Protein AF-M4N836-F1 (afdb_monomer)

InterPro domains:
  IPR001285 Synaptophysin/synaptoporin [PR00220] (23-45)
  IPR001285 Synaptophysin/synaptoporin [PR00220] (47-72)
  IPR001285 Synaptophysin/synaptoporin [PR00220] (100-124)
  IPR001285 Synaptophysin/synaptoporin [PS00604] (47-55)
  IPR001285 Synaptophysin/synaptoporin [PTHR10306] (8-129)
  IPR008253 Marvel domain [PF01284] (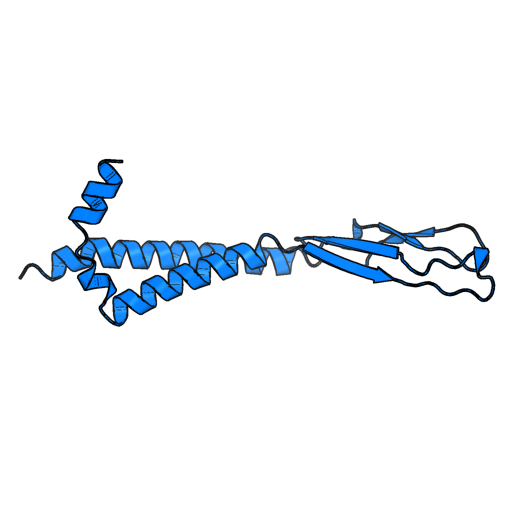17-127)
  IPR008253 Marvel domain [PS51225] (15-129)

Solvent-accessible surface area (backbone atoms only — not comparable to full-atom values): 7272 Å² total; per-residue (Å²): 112,65,69,60,50,51,51,57,70,69,44,64,67,68,56,49,73,35,75,69,38,40,52,36,52,51,48,31,52,52,20,50,52,47,31,52,56,56,66,67,43,70,49,71,50,78,45,63,46,87,35,100,52,66,93,48,35,46,72,78,45,77,46,74,52,44,70,55,41,54,31,57,79,41,68,48,78,43,66,33,80,87,60,72,66,42,80,45,59,40,85,54,73,50,32,70,65,47,50,50,53,32,52,53,22,50,52,47,29,55,49,27,48,49,54,39,50,49,51,64,64,49,46,61,64,70,66,70,117

Secondary structure (DSSP, 8-state):
-HHHHHHHHHS-TTTTTSHHHHHHHHHHHHHHHHHHHHHS-EEEEEEEE--SSGGG-EEEEEEEEETT--GGG-EEEE--SSSS-EEEEPP---HHHHHHHHHHHHHHHHHHHHHHHHHHHHHHHHH--

Mean predicted aligned error: 9.33 Å

Nearest PDB structures (foldseek):
  9brd-assembly1_U  TM=8.074E-01  e=6.500E-15  Rattus norvegicus
  7cg0-assembly1_p  TM=3.280E-01  e=8.599E-01  Salmonella enterica subsp. enterica serovar Typhimurium str. LT2
  7cg0-assembly1_i  TM=3.164E-01  e=1.491E+00  Salmonella enterica subsp. enterica serovar Typhimurium str. LT2
  6yra-assembly2_D  TM=3.336E-01  e=6.870E+00  Pseudomonas jessenii

pLDDT: mean 83.37, std 13.62, range [42.84, 96.06]

Structure (mmCIF, N/CA/C/O backbone):
data_AF-M4N836-F1
#
_entry.id   AF-M4N836-F1
#
loop_
_atom_site.group_PDB
_atom_site.id
_atom_site.type_symbol
_atom_site.label_atom_id
_atom_site.label_alt_id
_atom_site.label_comp_id
_atom_site.label_asym_id
_atom_site.label_entity_id
_atom_site.label_seq_id
_atom_site.pdbx_PDB_ins_code
_atom_site.Cartn_x
_atom_site.Cartn_y
_atom_site.Cartn_z
_atom_site.occupancy
_atom_site.B_iso_or_equiv
_atom_site.auth_seq_id
_atom_site.auth_comp_id
_atom_site.auth_asym_id
_atom_site.auth_atom_id
_atom_site.pdbx_PDB_model_num
ATOM 1 N N . MET A 1 1 ? 1.531 8.316 30.821 1.00 44.50 1 MET A N 1
ATOM 2 C CA . MET A 1 1 ? 1.419 6.845 30.961 1.00 44.50 1 MET A CA 1
ATOM 3 C C . MET A 1 1 ? 0.181 6.456 31.770 1.00 44.50 1 MET A C 1
ATOM 5 O O . MET A 1 1 ? -0.387 5.402 31.518 1.00 44.50 1 MET A O 1
ATOM 9 N N . ASP A 1 2 ? -0.314 7.338 32.641 1.00 50.56 2 ASP A N 1
ATOM 10 C CA . ASP A 1 2 ? -1.477 7.085 33.504 1.00 50.56 2 ASP A CA 1
ATOM 11 C C . ASP A 1 2 ? -2.801 6.921 32.757 1.00 50.56 2 ASP A C 1
ATOM 13 O O . ASP A 1 2 ? -3.564 6.030 33.089 1.00 50.56 2 ASP A O 1
ATOM 17 N N . VAL A 1 3 ? -3.042 7.680 31.682 1.00 54.88 3 VAL A N 1
ATOM 18 C CA . VAL A 1 3 ? -4.278 7.560 30.879 1.00 54.88 3 VAL A CA 1
ATOM 19 C C . VAL A 1 3 ? -4.381 6.195 30.188 1.00 54.88 3 VAL A C 1
ATOM 21 O O . VAL A 1 3 ? -5.447 5.587 30.165 1.00 54.88 3 VAL A O 1
ATOM 24 N N . VAL A 1 4 ? -3.258 5.676 29.675 1.00 52.09 4 VAL A N 1
ATOM 25 C CA . VAL A 1 4 ? -3.189 4.335 29.071 1.00 52.09 4 VAL A CA 1
ATOM 26 C C . VAL A 1 4 ? -3.400 3.272 30.144 1.00 52.09 4 VAL A C 1
ATOM 28 O O . VAL A 1 4 ? -4.196 2.364 29.945 1.00 52.09 4 VAL A O 1
ATOM 31 N N . ASN A 1 5 ? -2.773 3.424 31.312 1.00 52.97 5 ASN A N 1
ATOM 32 C CA . ASN A 1 5 ? -2.961 2.502 32.430 1.00 52.97 5 ASN A CA 1
ATOM 33 C C . ASN A 1 5 ? -4.397 2.526 32.979 1.00 52.97 5 ASN A C 1
ATOM 35 O O . ASN A 1 5 ? -4.912 1.480 33.350 1.00 52.97 5 ASN A O 1
ATOM 39 N N . GLN A 1 6 ? -5.076 3.675 32.978 1.00 52.06 6 GLN A N 1
ATOM 40 C CA . GLN A 1 6 ? -6.466 3.819 33.425 1.00 52.06 6 GLN A CA 1
ATOM 41 C C . GLN A 1 6 ? -7.461 3.222 32.413 1.00 52.06 6 GLN A C 1
ATOM 43 O O . GLN A 1 6 ? -8.441 2.589 32.806 1.00 52.06 6 GLN A O 1
ATOM 48 N N . LEU A 1 7 ? -7.173 3.344 31.111 1.00 52.88 7 LEU A N 1
ATOM 49 C CA . LEU A 1 7 ? -7.902 2.673 30.026 1.00 52.88 7 LEU A CA 1
ATOM 50 C C . LEU A 1 7 ? -7.707 1.148 30.052 1.00 52.88 7 LEU A C 1
ATOM 52 O O . LEU A 1 7 ? -8.667 0.394 29.894 1.00 52.88 7 LEU A O 1
ATOM 56 N N . VAL A 1 8 ? -6.480 0.695 30.311 1.00 55.34 8 VAL A N 1
ATOM 57 C CA . VAL A 1 8 ? -6.110 -0.721 30.471 1.00 55.34 8 VAL A CA 1
ATOM 58 C C . VAL A 1 8 ? -6.689 -1.312 31.765 1.00 55.34 8 VAL A C 1
ATOM 60 O O . VAL A 1 8 ? -7.082 -2.474 31.780 1.00 55.34 8 VAL A O 1
ATOM 63 N N . ALA A 1 9 ? -6.810 -0.517 32.832 1.00 51.72 9 ALA A N 1
ATOM 64 C CA . ALA A 1 9 ? -7.418 -0.930 34.098 1.00 51.72 9 ALA A CA 1
ATOM 65 C C . ALA A 1 9 ? -8.958 -0.971 34.048 1.00 51.72 9 ALA A C 1
ATOM 67 O O . ALA A 1 9 ? -9.565 -1.786 34.742 1.00 51.72 9 ALA A O 1
ATOM 68 N N . GLY A 1 10 ? -9.599 -0.133 33.221 1.00 54.50 10 GLY A N 1
ATOM 69 C CA . GLY A 1 10 ? -11.052 -0.152 32.995 1.00 54.50 10 GLY A CA 1
ATOM 70 C C . GLY A 1 10 ? -11.517 -1.188 31.961 1.00 54.50 10 GLY A C 1
ATOM 71 O O . GLY A 1 10 ? -12.652 -1.666 32.013 1.00 54.50 10 GLY A O 1
ATOM 72 N N . GLY A 1 11 ? -10.651 -1.573 31.022 1.00 56.41 11 GLY A N 1
ATOM 73 C CA . GLY A 1 11 ? -10.929 -2.609 30.034 1.00 56.41 11 GLY A CA 1
ATOM 74 C C . GLY A 1 11 ? -10.650 -4.000 30.592 1.00 56.41 11 GLY A C 1
ATOM 75 O O . GLY A 1 1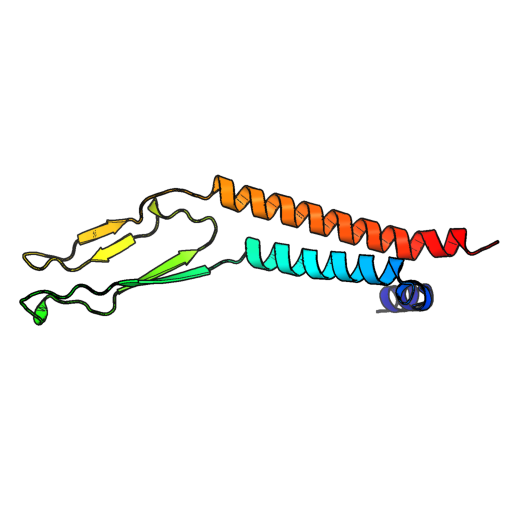1 ? -9.519 -4.475 30.545 1.00 56.41 11 GLY A O 1
ATOM 76 N N . GLN A 1 12 ? -11.671 -4.720 31.066 1.00 57.47 12 GLN A N 1
ATOM 77 C CA . GLN A 1 12 ? -11.508 -6.157 31.281 1.00 57.47 12 GLN A CA 1
ATOM 78 C C . GLN A 1 12 ? -11.161 -6.816 29.934 1.00 57.47 12 GLN A C 1
ATOM 80 O O . GLN A 1 12 ? -12.057 -7.089 29.137 1.00 57.47 12 GLN A O 1
ATOM 85 N N . PHE A 1 13 ? -9.890 -7.172 29.700 1.00 61.44 13 PHE A N 1
ATOM 86 C CA . PHE A 1 13 ? -9.433 -7.955 28.531 1.00 61.44 13 PHE A CA 1
ATOM 87 C C . PHE A 1 13 ? -10.192 -9.283 28.333 1.00 61.44 13 PHE A C 1
ATOM 89 O O . PHE A 1 13 ? -10.037 -9.957 27.318 1.00 61.44 13 PHE A O 1
ATOM 96 N N . ARG A 1 14 ? -11.052 -9.663 29.286 1.00 63.53 14 ARG A N 1
ATOM 97 C CA . ARG A 1 14 ? -12.051 -10.724 29.144 1.00 63.53 14 ARG A CA 1
ATOM 98 C C . ARG A 1 14 ? -13.007 -10.489 27.967 1.00 63.53 14 ARG A C 1
ATOM 100 O O . ARG A 1 14 ? -13.390 -11.458 27.332 1.00 63.53 14 ARG A O 1
ATOM 107 N N . VAL A 1 15 ? -13.325 -9.234 27.647 1.00 66.81 15 VAL A N 1
ATOM 108 C CA . VAL A 1 15 ? -14.178 -8.847 26.508 1.00 66.81 15 VAL A CA 1
ATOM 109 C C . VAL A 1 15 ? -13.512 -9.163 25.161 1.00 66.81 15 VAL A C 1
ATOM 111 O O . VAL A 1 15 ? -14.167 -9.593 24.218 1.00 66.81 15 VAL A O 1
ATOM 114 N N . VAL A 1 16 ? -12.185 -9.038 25.081 1.00 66.88 16 VAL A N 1
ATOM 115 C CA . VAL A 1 16 ? -11.414 -9.360 23.866 1.00 66.88 16 VAL A CA 1
ATOM 116 C C . VAL A 1 16 ? -11.325 -10.874 23.633 1.00 66.88 16 VAL A C 1
ATOM 118 O O . VAL A 1 16 ? -11.181 -11.313 22.496 1.00 66.88 16 VAL A O 1
ATOM 121 N N . LYS A 1 17 ? -11.451 -11.684 24.695 1.00 67.62 17 LYS A N 1
ATOM 122 C CA . LYS A 1 17 ? -11.483 -13.155 24.606 1.00 67.62 17 LYS A CA 1
ATOM 123 C C . LYS A 1 17 ? -12.819 -13.704 24.097 1.00 67.62 17 LYS A C 1
ATOM 125 O O . LYS A 1 17 ? -12.906 -14.896 23.816 1.00 67.62 17 LYS A O 1
ATOM 130 N N . GLU A 1 18 ? -13.854 -12.875 23.993 1.00 80.31 18 GLU A N 1
ATOM 131 C CA . GLU A 1 18 ? -15.110 -13.280 23.366 1.00 80.31 18 GLU A CA 1
ATOM 132 C C . GLU A 1 18 ? -14.909 -13.428 21.849 1.00 80.31 18 GLU A C 1
ATOM 134 O O . GLU A 1 18 ? -14.185 -12.630 21.247 1.00 80.31 18 GLU A O 1
ATOM 139 N N . PRO A 1 19 ? -15.566 -14.407 21.199 1.00 81.56 19 PRO A N 1
ATOM 140 C CA . PRO A 1 19 ? -15.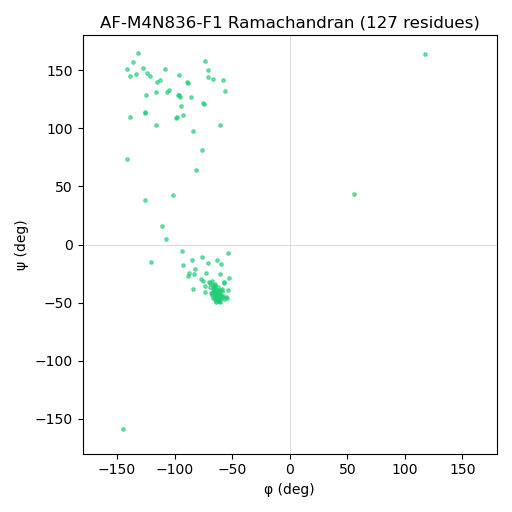377 -14.661 19.769 1.00 81.56 19 PRO A CA 1
ATOM 141 C C . PRO A 1 19 ? -15.678 -13.420 18.915 1.00 81.56 19 PRO A C 1
ATOM 143 O O . PRO A 1 19 ? -15.017 -13.185 17.907 1.00 81.56 19 PRO A O 1
ATOM 146 N N . LEU A 1 20 ? -16.627 -12.584 19.347 1.00 81.06 20 LEU A N 1
ATOM 147 C CA . LEU A 1 20 ? -16.997 -11.355 18.650 1.00 81.06 20 LEU A CA 1
ATOM 148 C C . LEU A 1 20 ? -15.930 -10.254 18.803 1.00 81.06 20 LEU A C 1
ATOM 150 O O . LEU A 1 20 ? -15.590 -9.596 17.821 1.00 81.06 20 LEU A O 1
ATOM 154 N N . GLY A 1 21 ? -15.349 -10.100 19.998 1.00 83.56 21 GLY A N 1
ATOM 155 C CA . GLY A 1 21 ? -14.241 -9.175 20.255 1.00 83.56 21 GLY A CA 1
ATOM 156 C C . GLY A 1 21 ? -12.965 -9.564 19.514 1.00 83.56 21 GLY A C 1
ATOM 157 O O . GLY A 1 21 ? -12.313 -8.709 18.914 1.00 83.56 21 GLY A O 1
ATOM 158 N N . PHE A 1 22 ? -12.657 -10.862 19.468 1.00 85.81 22 PHE A N 1
ATOM 159 C CA . PHE A 1 22 ? -11.517 -11.391 18.722 1.00 85.81 22 PHE A CA 1
ATOM 160 C C . PHE A 1 22 ? -11.599 -11.050 17.226 1.00 85.81 22 PHE A C 1
ATOM 162 O O . PHE A 1 22 ? -10.632 -10.550 16.650 1.00 85.81 22 PHE A O 1
ATOM 169 N N . VAL A 1 23 ? -12.771 -11.225 16.605 1.00 89.62 23 VAL A N 1
ATOM 170 C CA . VAL A 1 23 ? -12.981 -10.863 15.192 1.00 89.62 23 VAL A CA 1
ATOM 171 C C . VAL A 1 23 ? -12.800 -9.358 14.959 1.00 89.62 23 VAL A C 1
ATOM 173 O O . VAL A 1 23 ? -12.236 -8.976 13.937 1.00 89.62 23 VAL A O 1
ATOM 176 N N . LYS A 1 24 ? -13.214 -8.489 15.892 1.00 89.44 24 LYS A N 1
ATOM 177 C CA . LYS A 1 24 ? -13.002 -7.032 15.771 1.00 89.44 24 LYS A CA 1
ATOM 178 C C . LYS A 1 24 ? -11.529 -6.641 15.831 1.00 89.44 24 LYS A C 1
ATOM 180 O O . LYS A 1 24 ? -11.098 -5.791 15.053 1.00 89.44 24 LYS A O 1
ATOM 185 N N . VAL A 1 25 ? -10.752 -7.290 16.694 1.00 89.69 25 VAL A N 1
ATOM 186 C CA . VAL A 1 25 ? -9.298 -7.089 16.746 1.00 89.69 25 VAL A CA 1
ATOM 187 C C . VAL A 1 25 ? -8.639 -7.564 15.453 1.00 89.69 25 VAL A C 1
ATOM 189 O O . VAL A 1 25 ? -7.847 -6.823 14.877 1.00 89.69 25 VAL A O 1
ATOM 192 N N . LEU A 1 26 ? -9.008 -8.745 14.946 1.00 92.19 26 LEU A N 1
ATOM 193 C CA . LEU A 1 26 ? -8.500 -9.230 13.660 1.00 92.19 26 LEU A CA 1
ATOM 194 C C . LEU A 1 26 ? -8.851 -8.285 12.504 1.00 92.19 26 LEU A C 1
ATOM 196 O O . LEU A 1 26 ? -7.988 -7.989 11.684 1.00 92.19 26 LEU A O 1
ATOM 200 N N . GLN A 1 27 ? -10.084 -7.769 12.455 1.00 93.12 27 GLN A N 1
ATOM 201 C CA . GLN A 1 27 ? -10.504 -6.786 11.448 1.00 93.12 27 GLN A CA 1
ATOM 202 C C . GLN A 1 27 ? -9.626 -5.531 11.478 1.00 93.12 27 GLN A C 1
ATOM 204 O O . GLN A 1 27 ? -9.202 -5.063 10.425 1.00 93.12 27 GLN A O 1
ATOM 209 N N . TRP A 1 28 ? -9.327 -5.013 12.670 1.00 93.88 28 TRP A N 1
ATOM 210 C CA . TRP A 1 28 ? -8.463 -3.844 12.822 1.00 93.88 28 TRP A CA 1
ATOM 211 C C . TRP A 1 28 ? -7.020 -4.127 12.382 1.00 93.88 28 TRP A C 1
ATOM 213 O O . TRP A 1 28 ? -6.436 -3.336 11.644 1.00 93.88 28 TRP A O 1
ATOM 223 N N . VAL A 1 29 ? -6.473 -5.293 12.741 1.00 94.44 29 VAL A N 1
ATOM 224 C CA . VAL A 1 29 ? -5.132 -5.727 12.313 1.00 94.44 29 VAL A CA 1
ATOM 225 C C . VAL A 1 29 ? -5.050 -5.883 10.791 1.00 94.44 29 VAL A C 1
ATOM 227 O O . VAL A 1 29 ? -4.123 -5.364 10.171 1.00 94.44 29 VAL A O 1
ATOM 230 N N . PHE A 1 30 ? -6.028 -6.534 10.157 1.00 94.50 30 PHE A N 1
ATOM 231 C CA . PHE A 1 30 ? -6.053 -6.667 8.697 1.00 94.50 30 PHE A CA 1
ATOM 232 C C . PHE A 1 30 ? -6.220 -5.323 7.987 1.00 94.50 30 PHE A C 1
ATOM 234 O O . PHE A 1 30 ? -5.602 -5.113 6.945 1.00 94.50 30 PHE A O 1
ATOM 241 N N . ALA A 1 31 ? -6.993 -4.394 8.555 1.00 95.00 31 ALA A N 1
ATOM 242 C CA . ALA A 1 31 ? -7.127 -3.054 7.996 1.00 95.00 31 ALA A CA 1
ATOM 243 C C . ALA A 1 31 ? -5.808 -2.261 8.045 1.00 95.00 31 ALA A C 1
ATOM 245 O O . ALA A 1 31 ? -5.509 -1.537 7.098 1.00 95.00 31 ALA A O 1
ATOM 246 N N . ILE A 1 32 ? -4.987 -2.438 9.091 1.00 94.06 32 ILE A N 1
ATOM 247 C CA . ILE A 1 32 ? -3.634 -1.856 9.162 1.00 94.06 32 ILE A CA 1
ATOM 248 C C . ILE A 1 32 ? -2.759 -2.394 8.029 1.00 94.06 32 ILE A C 1
ATOM 250 O O . ILE A 1 32 ? -2.128 -1.611 7.321 1.00 94.06 32 ILE A O 1
ATOM 254 N N . PHE A 1 33 ? -2.740 -3.715 7.829 1.00 93.75 33 PHE A N 1
ATOM 255 C CA . PHE A 1 33 ? -1.952 -4.319 6.755 1.00 93.75 33 PHE A CA 1
ATOM 256 C C . PHE A 1 33 ? -2.425 -3.871 5.370 1.00 93.75 33 PHE A C 1
ATOM 258 O O . PHE A 1 33 ? -1.596 -3.534 4.527 1.00 93.75 33 PHE A O 1
ATOM 265 N N . ALA A 1 34 ? -3.738 -3.809 5.140 1.00 91.62 34 ALA A N 1
ATOM 266 C CA . ALA A 1 34 ? -4.296 -3.317 3.884 1.00 91.62 34 ALA A CA 1
ATOM 267 C C . ALA A 1 34 ? -3.906 -1.852 3.623 1.00 91.62 34 ALA A C 1
ATOM 269 O O . ALA A 1 34 ? -3.460 -1.517 2.531 1.00 91.62 34 ALA A O 1
ATOM 270 N N . PHE A 1 35 ? -4.000 -0.984 4.633 1.00 91.88 35 PHE A N 1
ATOM 271 C CA . PHE A 1 35 ? -3.604 0.418 4.499 1.00 91.88 35 PHE A CA 1
ATOM 272 C C . PHE A 1 35 ? -2.103 0.580 4.225 1.00 91.88 35 PHE A C 1
ATOM 274 O O . PHE A 1 35 ? -1.728 1.300 3.301 1.00 91.88 35 PHE A O 1
ATOM 281 N N . ALA A 1 36 ? -1.250 -0.119 4.980 1.00 92.12 36 ALA A N 1
ATOM 282 C CA . ALA A 1 36 ? 0.199 -0.050 4.805 1.00 92.12 36 ALA A CA 1
ATOM 283 C C . ALA A 1 36 ? 0.632 -0.545 3.415 1.00 92.12 36 ALA A C 1
ATOM 285 O O . ALA A 1 36 ? 1.396 0.127 2.728 1.00 92.12 36 ALA A O 1
ATOM 286 N N . THR A 1 37 ? 0.098 -1.687 2.973 1.00 90.25 37 THR A N 1
ATOM 287 C CA . THR A 1 37 ? 0.456 -2.283 1.673 1.00 90.25 37 THR A CA 1
ATOM 288 C C . THR A 1 37 ? -0.052 -1.474 0.482 1.00 90.25 37 THR A C 1
ATOM 290 O O . THR A 1 37 ? 0.665 -1.359 -0.508 1.00 90.25 37 THR A O 1
ATOM 293 N N . CYS A 1 38 ? -1.245 -0.875 0.560 1.00 88.38 38 CYS A N 1
ATOM 294 C CA . CYS A 1 38 ? -1.755 -0.023 -0.517 1.00 88.38 38 CYS A CA 1
ATOM 295 C C . CYS A 1 38 ? -1.080 1.357 -0.556 1.00 88.38 38 CYS A C 1
ATOM 297 O O . CYS A 1 38 ? -0.969 1.937 -1.632 1.00 88.38 38 CYS A O 1
ATOM 299 N N . GLY A 1 39 ? -0.665 1.895 0.597 1.00 86.75 39 GLY A N 1
ATOM 300 C CA . GLY A 1 39 ? -0.124 3.251 0.708 1.00 86.75 39 GLY A CA 1
ATOM 301 C C . GLY A 1 39 ? 1.382 3.383 0.470 1.00 86.75 39 GLY A C 1
ATOM 302 O O . GLY A 1 39 ? 1.821 4.469 0.104 1.00 86.75 39 GLY A O 1
ATOM 303 N N . SER A 1 40 ? 2.177 2.324 0.672 1.00 88.19 40 SER A N 1
ATOM 304 C CA . SER A 1 40 ? 3.645 2.382 0.539 1.00 88.19 40 SER A CA 1
ATOM 305 C C . SER A 1 40 ? 4.218 1.332 -0.419 1.00 88.19 40 SER A C 1
ATOM 307 O O . SER A 1 40 ? 5.258 0.732 -0.146 1.00 88.19 40 SER A O 1
ATOM 309 N N . TYR A 1 41 ? 3.527 1.059 -1.524 1.00 90.50 41 TYR A N 1
ATOM 310 C CA . TYR A 1 41 ? 4.048 0.131 -2.523 1.00 90.50 41 TYR A CA 1
ATOM 311 C C . TYR A 1 41 ? 5.173 0.779 -3.345 1.00 90.50 41 TYR A C 1
ATOM 313 O O . TYR A 1 41 ? 4.941 1.782 -4.023 1.00 90.50 41 TYR A O 1
ATOM 321 N N . SER A 1 42 ? 6.353 0.160 -3.326 1.00 92.19 42 SER A N 1
ATOM 322 C CA . SER A 1 42 ? 7.440 0.384 -4.280 1.00 92.19 42 SER A CA 1
ATOM 323 C C . SER A 1 42 ? 7.780 -0.931 -4.978 1.00 92.19 42 SER A C 1
ATOM 325 O O . SER A 1 42 ? 7.668 -2.015 -4.396 1.00 92.19 42 SER A O 1
ATOM 327 N N . GLY A 1 43 ? 8.138 -0.841 -6.251 1.00 90.88 43 GLY A N 1
ATOM 328 C CA . GLY A 1 43 ? 8.538 -1.975 -7.063 1.00 90.88 43 GLY A CA 1
ATOM 329 C C . GLY A 1 43 ? 9.679 -1.588 -7.986 1.00 90.88 43 GLY A C 1
ATOM 330 O O . GLY A 1 43 ? 9.794 -0.448 -8.423 1.00 90.88 43 GLY A O 1
ATOM 331 N N . GLU A 1 44 ? 10.506 -2.565 -8.309 1.00 92.44 44 GLU A N 1
ATOM 332 C CA . GLU A 1 44 ? 11.590 -2.433 -9.270 1.00 92.44 44 GLU A CA 1
ATOM 333 C C . GLU A 1 44 ? 11.413 -3.496 -10.350 1.00 92.44 44 GLU A C 1
ATOM 335 O O . GLU A 1 44 ? 10.893 -4.591 -10.103 1.00 92.44 44 GLU A O 1
ATOM 340 N N . PHE A 1 45 ? 11.822 -3.179 -11.570 1.00 89.50 45 PHE A N 1
ATOM 341 C CA . PHE A 1 45 ? 11.974 -4.188 -12.605 1.00 89.50 45 PHE A CA 1
ATOM 342 C C . PHE A 1 45 ? 13.305 -3.996 -13.320 1.00 89.50 45 PHE A C 1
ATOM 344 O O . PHE A 1 45 ? 13.792 -2.879 -13.492 1.00 89.50 45 PHE A O 1
ATOM 351 N N . GLN A 1 46 ? 13.888 -5.117 -13.734 1.00 90.88 46 GLN A N 1
ATOM 352 C CA . GLN A 1 46 ? 15.167 -5.149 -14.426 1.00 90.88 46 GLN A CA 1
ATOM 353 C C . GLN A 1 46 ? 14.947 -5.422 -15.909 1.00 90.88 46 GLN A C 1
ATOM 355 O O . GLN A 1 46 ? 14.208 -6.335 -16.293 1.00 90.88 46 GLN A O 1
ATOM 360 N N . LEU A 1 47 ? 15.602 -4.627 -16.745 1.00 88.94 47 LEU A N 1
ATOM 361 C CA . LEU A 1 47 ? 15.645 -4.796 -18.188 1.00 88.94 47 LEU A CA 1
ATOM 362 C C . LEU A 1 47 ? 17.062 -5.159 -18.618 1.00 88.94 47 LEU A C 1
ATOM 364 O O . LEU A 1 47 ? 18.044 -4.607 -18.124 1.00 88.94 47 LEU A O 1
ATOM 368 N N . SER A 1 48 ? 17.152 -6.050 -19.598 1.00 88.06 48 SER A N 1
ATOM 369 C CA . SER A 1 48 ? 18.400 -6.390 -20.266 1.00 88.06 48 SER A CA 1
ATOM 370 C C . SER A 1 48 ? 18.254 -6.189 -21.771 1.00 88.06 48 SER A C 1
ATOM 372 O O . SER A 1 48 ? 17.307 -6.658 -22.406 1.00 88.06 48 SER A O 1
ATOM 374 N N . VAL A 1 49 ? 19.195 -5.448 -22.344 1.00 88.44 49 VAL A N 1
ATOM 375 C CA . VAL A 1 49 ? 19.307 -5.182 -23.775 1.00 88.44 49 VAL A CA 1
ATOM 376 C C . VAL A 1 49 ? 20.607 -5.806 -24.261 1.00 88.44 49 VAL A C 1
ATOM 378 O O . VAL A 1 49 ? 21.695 -5.267 -24.057 1.00 88.44 49 VAL A O 1
ATOM 381 N N . ASP A 1 50 ? 20.478 -6.956 -24.918 1.00 89.19 50 ASP A N 1
ATOM 382 C CA . ASP A 1 50 ? 21.597 -7.645 -25.555 1.00 89.19 50 ASP A CA 1
ATOM 383 C C . ASP A 1 50 ? 21.682 -7.258 -27.037 1.00 89.19 50 ASP A C 1
ATOM 385 O O . ASP A 1 50 ? 20.750 -7.467 -27.820 1.00 89.19 50 ASP A O 1
ATOM 389 N N . CYS A 1 51 ? 22.806 -6.663 -27.427 1.00 86.94 51 CYS A N 1
ATOM 390 C CA . CYS A 1 51 ? 23.100 -6.267 -28.795 1.00 86.94 51 CYS A CA 1
ATOM 391 C C . CYS A 1 51 ? 24.172 -7.188 -29.381 1.00 86.94 51 CYS A C 1
ATOM 393 O O . CYS A 1 51 ? 25.104 -7.606 -28.701 1.00 86.94 51 CYS A O 1
ATOM 395 N N . ALA A 1 52 ? 24.148 -7.386 -30.705 1.00 85.50 52 ALA A N 1
ATOM 396 C CA . ALA A 1 52 ? 25.210 -8.123 -31.403 1.00 85.50 52 ALA A CA 1
ATOM 397 C C . ALA A 1 52 ? 26.623 -7.572 -31.101 1.00 85.50 52 ALA A C 1
ATOM 399 O O . ALA A 1 52 ? 27.602 -8.317 -31.114 1.00 85.50 52 ALA A O 1
ATOM 400 N N . ASN A 1 53 ? 26.724 -6.270 -30.801 1.00 83.31 53 ASN A N 1
ATOM 401 C CA . ASN A 1 53 ? 27.930 -5.657 -30.263 1.00 83.31 53 ASN A CA 1
ATOM 402 C C . ASN A 1 53 ? 27.832 -5.490 -28.736 1.00 83.31 53 ASN A C 1
ATOM 404 O O . ASN A 1 53 ? 27.118 -4.614 -28.238 1.00 83.31 53 ASN A O 1
ATOM 408 N N . LYS A 1 54 ? 28.609 -6.295 -28.005 1.00 79.94 54 LYS A N 1
ATOM 409 C CA . LYS A 1 54 ? 28.605 -6.337 -26.534 1.00 79.94 54 LYS A CA 1
ATOM 410 C C . LYS A 1 54 ? 28.992 -5.015 -25.872 1.00 79.94 54 LYS A C 1
ATOM 412 O O . LYS A 1 54 ? 28.558 -4.759 -24.760 1.00 79.94 54 LYS A O 1
ATOM 417 N N . THR A 1 55 ? 29.759 -4.151 -26.542 1.00 79.31 55 THR A N 1
ATOM 418 C CA . THR A 1 55 ? 30.141 -2.839 -25.983 1.00 79.31 55 THR A CA 1
ATOM 419 C C . THR A 1 55 ? 28.984 -1.844 -25.914 1.00 79.31 55 THR A C 1
ATOM 421 O O . THR A 1 55 ? 29.093 -0.845 -25.213 1.00 79.31 55 THR A O 1
ATOM 424 N N . LYS A 1 56 ? 27.887 -2.107 -26.635 1.00 76.94 56 LYS A N 1
ATOM 425 C CA . LYS A 1 56 ? 26.651 -1.310 -26.607 1.00 76.94 56 LYS A CA 1
ATOM 426 C C . LYS A 1 56 ? 25.505 -2.012 -25.876 1.00 76.94 56 LYS A C 1
ATOM 428 O O . LYS A 1 56 ? 24.382 -1.527 -25.919 1.00 76.94 56 LYS A O 1
ATOM 433 N N . SER A 1 57 ? 25.769 -3.177 -25.291 1.00 80.88 57 SER A N 1
ATOM 434 C CA . SER A 1 57 ? 24.763 -3.937 -24.552 1.00 80.88 57 SER A CA 1
ATOM 435 C C . SER A 1 57 ? 24.753 -3.471 -23.106 1.00 80.88 57 SER A C 1
ATOM 437 O O . SER A 1 57 ? 25.820 -3.271 -22.526 1.00 80.88 57 SER A O 1
ATOM 439 N N . ASP A 1 58 ? 23.565 -3.339 -22.530 1.00 82.44 58 ASP A N 1
ATOM 440 C CA . ASP A 1 58 ? 23.399 -3.132 -21.095 1.00 82.44 58 ASP A CA 1
ATOM 441 C C . ASP A 1 58 ? 22.451 -4.204 -20.576 1.00 82.44 58 ASP A C 1
ATOM 443 O O . ASP A 1 58 ? 21.289 -4.277 -20.973 1.00 82.44 58 ASP A O 1
ATOM 447 N N . LEU A 1 59 ? 22.984 -5.094 -19.748 1.00 82.75 59 LEU A N 1
ATOM 448 C CA . LEU A 1 59 ? 22.264 -6.260 -19.252 1.00 82.75 59 LEU A CA 1
ATOM 449 C C . LEU A 1 59 ? 21.593 -5.998 -17.901 1.00 82.75 59 LEU A C 1
ATOM 451 O O . LEU A 1 59 ? 20.902 -6.893 -17.419 1.00 82.75 59 LEU A O 1
ATOM 455 N N . ASN A 1 60 ? 21.809 -4.830 -17.287 1.00 84.44 60 ASN A N 1
ATOM 456 C CA . ASN A 1 60 ? 21.298 -4.542 -15.953 1.00 84.44 60 ASN A CA 1
ATOM 457 C C . ASN A 1 60 ? 20.810 -3.096 -15.825 1.00 84.44 60 ASN A C 1
ATOM 459 O O . ASN A 1 60 ? 21.446 -2.261 -15.181 1.00 84.44 60 ASN A O 1
ATOM 463 N N . ILE A 1 61 ? 19.658 -2.822 -16.434 1.00 86.69 61 ILE A N 1
ATOM 464 C CA . ILE A 1 61 ? 18.954 -1.550 -16.292 1.00 86.69 61 ILE A CA 1
ATOM 465 C C . ILE A 1 61 ? 17.864 -1.739 -15.243 1.00 86.69 61 ILE A C 1
ATOM 467 O O . ILE A 1 61 ? 16.876 -2.434 -15.481 1.00 86.69 61 ILE A O 1
ATOM 471 N N . GLU A 1 62 ? 18.046 -1.116 -14.090 1.00 89.06 62 GLU A N 1
ATOM 472 C CA . GLU A 1 62 ? 17.094 -1.145 -12.986 1.00 89.06 62 GLU A CA 1
ATOM 473 C C . GLU A 1 62 ? 16.184 0.083 -13.046 1.00 89.06 62 GLU A C 1
ATOM 475 O O . GLU A 1 62 ? 16.654 1.218 -13.151 1.00 89.06 62 GLU A O 1
ATOM 480 N N . VAL A 1 63 ? 14.872 -0.149 -13.025 1.00 90.44 63 VAL A N 1
ATOM 481 C CA . VAL A 1 63 ? 13.868 0.914 -13.073 1.00 90.44 63 VAL A CA 1
ATOM 482 C C . VAL A 1 63 ? 12.923 0.750 -11.894 1.00 90.44 63 VAL A C 1
ATOM 484 O O . VAL A 1 63 ? 12.165 -0.219 -11.813 1.00 90.44 63 VAL A O 1
ATOM 487 N N . GLU A 1 64 ? 12.964 1.722 -10.993 1.00 91.56 64 GLU A N 1
ATOM 488 C CA . GLU A 1 64 ? 12.083 1.795 -9.834 1.00 91.56 64 GLU A CA 1
ATOM 489 C C . GLU A 1 64 ? 10.799 2.555 -10.187 1.00 91.56 64 GLU A C 1
ATOM 491 O O . GLU A 1 64 ? 10.810 3.558 -10.907 1.00 91.56 64 GLU A O 1
ATOM 496 N N . PHE A 1 65 ? 9.670 2.069 -9.684 1.00 92.31 65 PHE A N 1
ATOM 497 C CA . PHE A 1 65 ? 8.388 2.748 -9.747 1.00 92.31 65 PHE A CA 1
ATOM 498 C C . PHE A 1 65 ? 7.659 2.597 -8.415 1.00 92.31 65 PHE A C 1
ATOM 500 O O . PHE A 1 65 ? 7.702 1.566 -7.746 1.00 92.31 65 PHE A O 1
ATOM 507 N N . GLU A 1 66 ? 6.925 3.633 -8.046 1.00 92.88 66 GLU A N 1
ATOM 508 C CA . GLU A 1 66 ? 6.254 3.711 -6.755 1.00 92.88 66 GLU A CA 1
ATOM 509 C C . GLU A 1 66 ? 4.793 4.124 -6.910 1.00 92.88 66 GLU A C 1
ATOM 511 O O . GLU A 1 66 ? 4.355 4.608 -7.962 1.00 92.88 66 GLU A O 1
ATOM 516 N N . TYR 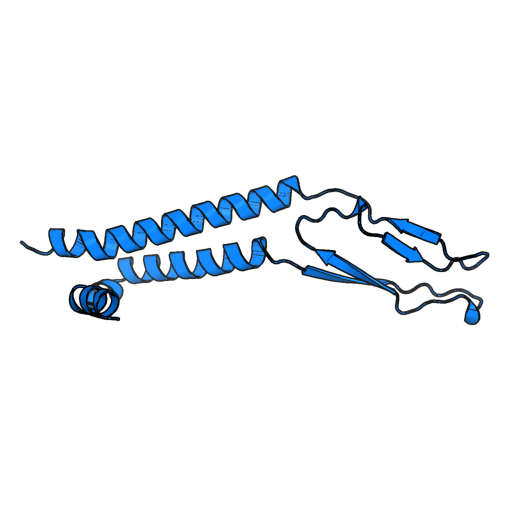A 1 67 ? 4.015 3.924 -5.849 1.00 92.31 67 TYR A N 1
ATOM 517 C CA . TYR A 1 67 ? 2.705 4.545 -5.710 1.00 92.31 67 TYR A CA 1
ATOM 518 C C . TYR A 1 67 ? 2.836 6.083 -5.828 1.00 92.31 67 TYR A C 1
ATOM 520 O O . TYR A 1 67 ? 3.682 6.664 -5.154 1.00 92.31 67 TYR A O 1
ATOM 528 N N . PRO A 1 68 ? 2.002 6.779 -6.629 1.00 93.00 68 PRO A N 1
ATOM 529 C CA . PRO A 1 68 ? 0.733 6.325 -7.192 1.00 93.00 68 PRO A CA 1
ATOM 530 C C . PRO A 1 68 ? 0.827 5.891 -8.670 1.00 93.00 68 PRO A C 1
ATOM 532 O O . PRO A 1 68 ? -0.038 6.206 -9.477 1.00 93.00 68 PRO A O 1
ATOM 535 N N . PHE A 1 69 ? 1.866 5.156 -9.070 1.00 92.75 69 PHE A N 1
ATOM 536 C CA . PHE A 1 69 ? 1.987 4.529 -10.397 1.00 92.75 69 PHE A CA 1
ATOM 537 C C . PHE A 1 69 ? 1.852 5.513 -11.576 1.00 92.75 69 PHE A C 1
ATOM 539 O O . PHE A 1 69 ? 1.194 5.239 -12.591 1.00 92.75 69 PHE A O 1
ATOM 546 N N . ARG A 1 70 ? 2.503 6.677 -11.456 1.00 92.94 70 ARG A N 1
ATOM 547 C CA . ARG A 1 70 ? 2.647 7.673 -12.534 1.00 92.94 70 ARG A CA 1
ATOM 548 C C . ARG A 1 70 ? 3.792 7.284 -13.467 1.00 92.94 70 ARG A C 1
ATOM 550 O O . ARG A 1 70 ? 4.775 7.996 -13.608 1.00 92.94 70 ARG A O 1
ATOM 557 N N . LEU A 1 71 ? 3.632 6.148 -14.137 1.00 92.62 71 LEU A N 1
ATOM 558 C CA . LEU A 1 71 ? 4.658 5.534 -14.989 1.00 92.62 71 LEU A CA 1
ATOM 559 C C . LEU A 1 71 ? 5.207 6.511 -16.050 1.00 92.62 71 LEU A C 1
ATOM 561 O O . LEU A 1 71 ? 6.410 6.576 -16.254 1.00 92.62 71 LEU A O 1
ATOM 565 N N . HIS A 1 72 ? 4.352 7.344 -16.646 1.00 89.19 72 HIS A N 1
ATOM 566 C CA . HIS A 1 72 ? 4.768 8.356 -17.631 1.00 89.19 72 HIS A CA 1
ATOM 567 C C . HIS A 1 72 ? 5.782 9.413 -17.153 1.00 89.19 72 HIS A C 1
ATOM 569 O O . HIS A 1 72 ? 6.390 10.074 -17.993 1.00 89.19 72 HIS A O 1
ATOM 575 N N . GLU A 1 73 ? 5.970 9.591 -15.844 1.00 88.81 73 GLU A N 1
ATOM 576 C CA . GLU A 1 73 ? 6.960 10.516 -15.271 1.00 88.81 73 GLU A CA 1
ATOM 577 C C . GLU A 1 73 ? 8.302 9.813 -14.988 1.00 88.81 73 GLU A C 1
ATOM 579 O O . GLU A 1 73 ? 9.339 10.470 -14.883 1.00 88.81 73 GLU A O 1
ATOM 584 N N . VAL A 1 74 ? 8.301 8.477 -14.927 1.00 90.06 74 VAL A N 1
ATOM 585 C CA . VAL A 1 74 ? 9.488 7.644 -14.708 1.00 90.06 74 VAL A CA 1
ATOM 586 C C . VAL A 1 74 ? 10.174 7.382 -16.046 1.00 90.06 74 VAL A C 1
ATOM 588 O O . VAL A 1 74 ? 9.548 6.910 -17.001 1.00 90.06 74 VAL A O 1
ATOM 591 N N . TYR A 1 75 ? 11.474 7.669 -16.114 1.00 89.62 75 TYR A N 1
ATOM 592 C CA . TYR A 1 75 ? 12.292 7.448 -17.303 1.00 89.62 75 TYR A CA 1
ATOM 593 C C . TYR A 1 75 ? 13.547 6.648 -16.988 1.00 89.62 75 TYR A C 1
ATOM 595 O O . TYR A 1 75 ? 14.101 6.733 -15.895 1.00 89.62 75 TYR A O 1
ATOM 603 N N . PHE A 1 76 ? 14.023 5.921 -17.991 1.00 89.00 76 PHE A N 1
ATOM 604 C CA . PHE A 1 76 ? 15.302 5.226 -17.954 1.00 89.00 76 PHE A CA 1
ATOM 605 C C . PHE A 1 76 ? 16.051 5.422 -19.272 1.00 89.00 76 PHE A C 1
ATOM 607 O O . PHE A 1 76 ? 15.459 5.735 -20.312 1.00 89.00 76 PHE A O 1
ATOM 614 N N . GLU A 1 77 ? 17.372 5.276 -19.227 1.00 87.50 77 GLU A N 1
ATOM 615 C CA . GLU A 1 77 ? 18.222 5.356 -20.411 1.00 87.50 77 GLU A CA 1
ATOM 616 C C . GLU A 1 77 ? 18.412 3.956 -20.987 1.00 87.50 77 GLU A C 1
ATOM 618 O O . GLU A 1 77 ? 19.042 3.097 -20.381 1.00 87.50 77 GLU A O 1
ATOM 623 N N . ALA A 1 78 ? 17.836 3.715 -22.164 1.00 87.38 78 ALA A N 1
ATOM 624 C CA . ALA A 1 78 ? 17.988 2.452 -22.867 1.00 87.38 78 ALA A CA 1
ATOM 625 C C . ALA A 1 78 ? 19.111 2.567 -23.910 1.00 87.38 78 ALA A C 1
ATOM 627 O O . ALA A 1 78 ? 19.067 3.485 -24.745 1.00 87.38 78 ALA A O 1
ATOM 628 N N . PRO A 1 79 ? 20.096 1.650 -23.931 1.00 87.94 79 PRO A N 1
ATOM 629 C CA . PRO A 1 79 ? 21.099 1.632 -24.982 1.00 87.94 79 PRO A CA 1
ATOM 630 C C . PRO A 1 79 ? 20.447 1.271 -26.319 1.00 87.94 79 PRO A C 1
ATOM 632 O O . PRO A 1 79 ? 19.561 0.418 -26.401 1.00 87.94 79 PRO A O 1
ATOM 635 N N . THR A 1 80 ? 20.900 1.906 -27.399 1.00 85.00 80 THR A N 1
ATOM 636 C CA . THR A 1 80 ? 20.476 1.528 -28.750 1.00 85.00 80 THR A CA 1
ATOM 637 C C . THR A 1 80 ? 21.614 0.800 -29.460 1.00 85.00 80 THR A C 1
ATOM 639 O O . THR A 1 80 ? 22.747 1.272 -29.506 1.00 85.00 80 THR A O 1
ATOM 642 N N . CYS A 1 81 ? 21.333 -0.357 -30.072 1.00 82.81 81 CYS A N 1
ATOM 643 C CA . CYS A 1 81 ? 22.379 -1.176 -30.704 1.00 82.81 81 CYS A CA 1
ATOM 644 C C . CYS A 1 81 ? 23.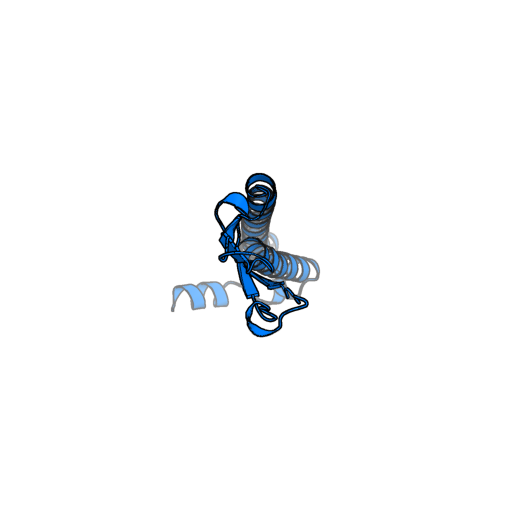098 -0.484 -31.881 1.00 82.81 81 CYS A C 1
ATOM 646 O O . CYS A 1 81 ? 24.140 -0.955 -32.338 1.00 82.81 81 CYS A O 1
ATOM 648 N N . GLN A 1 82 ? 22.560 0.630 -32.386 1.00 83.38 82 GLN A N 1
ATOM 649 C CA . GLN A 1 82 ? 23.091 1.358 -33.541 1.00 83.38 82 GLN A CA 1
ATOM 650 C C . GLN A 1 82 ? 2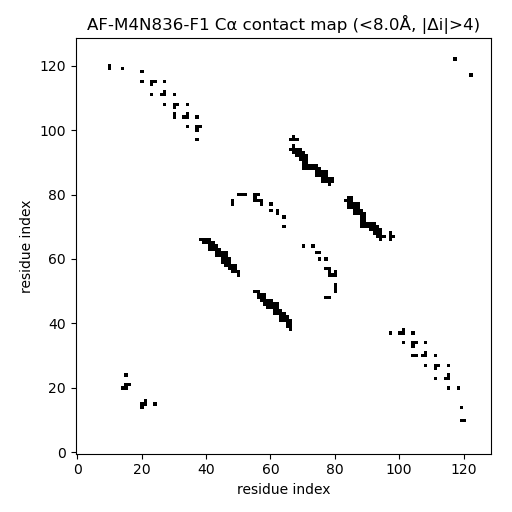3.482 2.814 -33.237 1.00 83.38 82 GLN A C 1
ATOM 652 O O . GLN A 1 82 ? 24.250 3.377 -34.011 1.00 83.38 82 GLN A O 1
ATOM 657 N N . GLY A 1 83 ? 23.067 3.406 -32.112 1.00 81.00 83 GLY A N 1
ATOM 658 C CA . GLY A 1 83 ? 23.267 4.832 -31.823 1.00 81.00 83 GLY A CA 1
ATOM 659 C C . GLY A 1 83 ? 23.530 5.123 -30.348 1.00 81.00 83 GLY A C 1
ATOM 660 O O . GLY A 1 83 ? 23.956 4.236 -29.608 1.00 81.00 83 GLY A O 1
ATOM 661 N N . ASP A 1 84 ? 23.293 6.370 -29.949 1.00 83.38 84 ASP A N 1
ATOM 662 C CA . ASP A 1 84 ? 23.398 6.807 -28.557 1.00 83.38 84 ASP A CA 1
ATOM 663 C C . ASP A 1 84 ? 22.220 6.284 -27.709 1.00 83.38 84 ASP A C 1
ATOM 665 O O . ASP A 1 84 ? 21.161 5.939 -28.263 1.00 83.38 84 ASP A O 1
ATOM 669 N N . PRO A 1 85 ? 22.376 6.198 -26.375 1.00 85.00 85 PRO A N 1
ATOM 670 C CA . PRO A 1 85 ? 21.289 5.843 -25.471 1.00 85.00 85 PRO A CA 1
ATOM 671 C C . PRO A 1 85 ? 20.110 6.809 -25.609 1.00 85.00 85 PRO A C 1
ATOM 673 O O . PRO A 1 85 ? 20.290 8.018 -25.781 1.00 85.00 85 PRO A O 1
ATOM 676 N N . LYS A 1 86 ? 18.887 6.283 -25.530 1.00 88.00 86 LYS A N 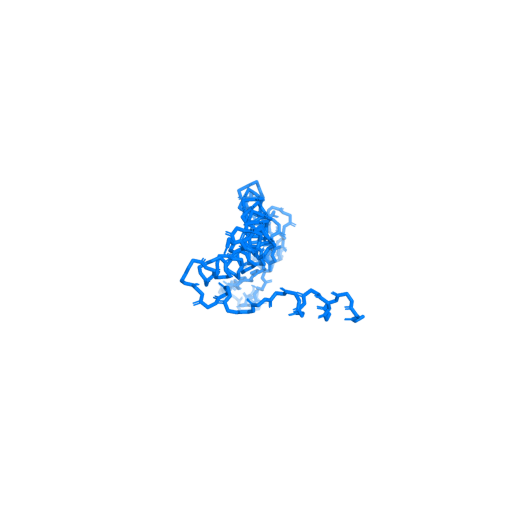1
ATOM 677 C CA . LYS A 1 86 ? 17.661 7.088 -25.586 1.00 88.00 86 LYS A CA 1
ATOM 678 C C . LYS A 1 86 ? 16.912 7.013 -24.269 1.00 88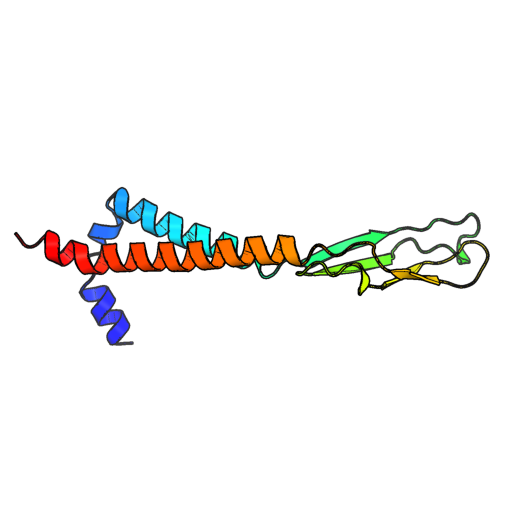.00 86 LYS A C 1
ATOM 680 O O . LYS A 1 86 ? 16.776 5.945 -23.682 1.00 88.00 86 LYS A O 1
ATOM 685 N N . LYS A 1 87 ? 16.368 8.156 -23.856 1.00 89.50 87 LYS A N 1
ATOM 686 C CA . LYS A 1 87 ? 15.455 8.246 -22.717 1.00 89.50 87 LYS A CA 1
ATOM 687 C C . LYS A 1 87 ? 14.097 7.683 -23.114 1.00 89.50 87 LYS A C 1
ATOM 689 O O . LYS A 1 87 ? 13.483 8.176 -24.064 1.00 89.50 87 LYS A O 1
ATOM 694 N N . ILE A 1 88 ? 13.654 6.655 -22.403 1.00 89.19 88 ILE A N 1
ATOM 695 C CA . ILE A 1 88 ? 12.353 6.014 -22.588 1.00 89.19 88 ILE A CA 1
ATOM 696 C C . ILE A 1 88 ? 11.550 6.217 -21.308 1.00 89.19 88 ILE A C 1
ATOM 698 O O . ILE A 1 88 ? 12.051 5.980 -20.213 1.00 89.19 88 ILE A O 1
ATOM 702 N N . PHE A 1 89 ? 10.308 6.666 -21.463 1.00 91.62 89 PHE A N 1
ATOM 703 C CA . PHE A 1 89 ? 9.355 6.816 -20.368 1.00 91.62 89 PHE A CA 1
ATOM 704 C C . PHE A 1 89 ? 8.462 5.584 -20.294 1.00 91.62 89 PHE A C 1
ATOM 706 O O . PHE A 1 89 ? 8.119 5.001 -21.332 1.00 91.62 89 PHE A O 1
ATOM 713 N N . LEU A 1 90 ? 8.060 5.195 -19.086 1.00 90.50 90 LEU A N 1
ATOM 714 C CA . LEU A 1 90 ? 7.093 4.114 -18.930 1.00 90.50 90 LEU A CA 1
ATOM 715 C C . LEU A 1 90 ? 5.709 4.572 -19.391 1.00 90.50 90 LEU A C 1
ATOM 717 O O . LEU A 1 90 ? 5.358 5.748 -19.345 1.00 90.50 90 LEU A O 1
ATOM 721 N N . VAL A 1 91 ? 4.904 3.636 -19.879 1.00 90.12 91 VAL A N 1
ATOM 722 C CA . VAL A 1 91 ? 3.597 3.963 -20.452 1.00 90.12 91 VAL A CA 1
ATOM 723 C C . VAL A 1 91 ? 2.507 3.763 -19.408 1.00 90.12 91 VAL A C 1
ATOM 725 O O . VAL A 1 91 ? 2.378 2.688 -18.826 1.00 90.12 91 VAL A O 1
ATOM 728 N N . GLY A 1 92 ? 1.671 4.785 -19.235 1.00 91.44 92 GLY A N 1
ATOM 729 C CA . GLY A 1 92 ? 0.430 4.695 -18.473 1.00 91.44 92 GLY A CA 1
ATOM 730 C C . GLY A 1 92 ? 0.375 5.600 -17.246 1.00 91.44 92 GLY A C 1
ATOM 731 O O . GLY A 1 92 ? 1.374 6.132 -16.760 1.00 91.44 92 GLY A O 1
ATOM 732 N N . ASN A 1 93 ? -0.845 5.779 -16.754 1.00 94.69 93 ASN A N 1
ATOM 733 C CA . ASN A 1 93 ? -1.131 6.444 -15.494 1.00 94.69 93 ASN A CA 1
ATOM 734 C C . ASN A 1 93 ? -2.235 5.647 -14.792 1.00 94.69 93 ASN A C 1
ATOM 736 O O . ASN A 1 93 ? -3.376 5.636 -15.253 1.00 94.69 93 ASN A O 1
ATOM 740 N N . TYR A 1 94 ? -1.878 4.970 -13.698 1.00 92.81 94 TYR A N 1
ATOM 741 C CA . TYR A 1 94 ? -2.803 4.151 -12.904 1.00 92.81 94 TYR A CA 1
ATOM 742 C C . TYR A 1 94 ? -3.080 4.755 -11.514 1.00 92.81 94 TYR A C 1
ATOM 744 O O . TYR A 1 94 ? -3.636 4.086 -10.641 1.00 92.81 94 TYR A O 1
ATOM 752 N N . SER A 1 95 ? -2.754 6.042 -11.331 1.00 94.31 95 SER A N 1
ATOM 753 C CA . SER A 1 95 ? -2.888 6.792 -10.072 1.00 94.31 95 SER A CA 1
ATOM 754 C C . SER A 1 95 ? -4.300 6.760 -9.524 1.00 94.31 95 SER A C 1
ATOM 756 O O . SER A 1 95 ? -4.496 6.454 -8.355 1.00 94.31 95 SER A O 1
ATOM 758 N N . SER A 1 96 ? -5.302 6.978 -10.377 1.00 95.12 96 SER A N 1
ATOM 759 C CA . SER A 1 96 ? -6.696 7.047 -9.931 1.00 95.12 96 SER A CA 1
ATOM 760 C C . SER A 1 96 ? -7.191 5.724 -9.335 1.00 95.12 96 SER A C 1
ATOM 762 O O . SER A 1 96 ? -7.841 5.720 -8.289 1.00 95.12 96 SER A O 1
ATOM 764 N N . SER A 1 97 ? -6.867 4.593 -9.967 1.00 93.25 97 SER A N 1
ATOM 765 C CA . SER A 1 97 ? -7.253 3.274 -9.460 1.00 93.25 97 SER A CA 1
ATOM 766 C C . SER A 1 97 ? -6.516 2.933 -8.167 1.00 93.25 97 SER A C 1
ATOM 768 O O . SER A 1 97 ? -7.130 2.424 -7.233 1.00 93.25 97 SER A O 1
ATOM 770 N N . ALA A 1 98 ? -5.220 3.242 -8.089 1.00 93.69 98 ALA A N 1
ATOM 771 C CA . ALA A 1 98 ? -4.424 3.003 -6.890 1.00 93.69 98 ALA A CA 1
ATOM 772 C C . ALA A 1 98 ? -4.904 3.851 -5.699 1.00 93.69 98 ALA A C 1
ATOM 774 O O . ALA A 1 98 ? -5.136 3.318 -4.613 1.00 93.69 98 ALA A O 1
ATOM 775 N N . GLU A 1 99 ? -5.130 5.147 -5.916 1.00 94.69 99 GLU A N 1
ATOM 776 C CA . GLU A 1 99 ? -5.665 6.073 -4.912 1.00 94.69 99 GLU A CA 1
ATOM 777 C C . GLU A 1 99 ? -7.033 5.623 -4.399 1.00 94.69 99 GLU A C 1
ATOM 779 O O . GLU A 1 99 ? -7.282 5.660 -3.192 1.00 94.69 99 GLU A O 1
ATOM 784 N N . PHE A 1 100 ? -7.899 5.114 -5.280 1.00 95.06 100 PHE A N 1
ATOM 785 C CA . PHE A 1 100 ? -9.183 4.550 -4.875 1.00 95.06 100 PHE A CA 1
ATOM 786 C C . PHE A 1 100 ? -9.015 3.408 -3.860 1.00 95.06 100 PHE A C 1
ATOM 788 O O . PHE A 1 100 ? -9.664 3.429 -2.811 1.00 95.06 100 PHE A O 1
ATOM 795 N N . PHE A 1 101 ? -8.110 2.453 -4.096 1.00 93.50 101 PHE A N 1
ATOM 796 C CA . PHE A 1 101 ? -7.859 1.366 -3.141 1.00 93.50 101 PHE A CA 1
ATOM 797 C C . PHE A 1 101 ? -7.325 1.869 -1.794 1.00 93.50 101 PHE A C 1
ATOM 799 O O . PHE A 1 101 ? -7.782 1.399 -0.748 1.00 93.50 101 PHE A O 1
ATOM 806 N N . VAL A 1 102 ? -6.433 2.867 -1.796 1.00 95.19 102 VAL A N 1
ATOM 807 C CA . VAL A 1 102 ? -5.949 3.496 -0.555 1.00 95.19 102 VAL A CA 1
ATOM 808 C C . VAL A 1 102 ? -7.101 4.146 0.207 1.00 95.19 102 VAL A C 1
ATOM 810 O O . VAL A 1 102 ? -7.211 3.954 1.419 1.00 95.19 102 VAL A O 1
ATOM 813 N N . THR A 1 103 ? -8.011 4.847 -0.478 1.00 95.00 103 THR A N 1
ATOM 814 C CA . THR A 1 103 ? -9.174 5.457 0.190 1.00 95.00 103 THR A CA 1
ATOM 815 C C . THR A 1 103 ? -10.069 4.413 0.862 1.00 95.00 103 THR A C 1
ATOM 817 O O . THR A 1 103 ? -10.451 4.585 2.021 1.00 95.00 103 THR A O 1
ATOM 820 N N . VAL A 1 104 ? -10.342 3.289 0.191 1.00 95.38 104 VAL A N 1
ATOM 821 C CA . VAL A 1 104 ? -11.115 2.171 0.755 1.00 95.38 104 VAL A CA 1
ATOM 822 C C . VAL A 1 104 ? -10.412 1.585 1.983 1.00 95.38 104 VAL A C 1
ATOM 824 O O . VAL A 1 104 ? -11.068 1.336 2.998 1.00 95.38 104 VAL A O 1
ATOM 827 N N . ALA A 1 105 ? -9.086 1.420 1.937 1.00 94.94 105 ALA A N 1
ATOM 828 C CA . ALA A 1 105 ? -8.305 0.936 3.074 1.00 94.94 105 ALA A CA 1
ATOM 829 C C . ALA A 1 105 ? -8.358 1.901 4.276 1.00 94.94 105 ALA A C 1
ATOM 831 O O . ALA A 1 105 ? -8.550 1.453 5.409 1.00 94.94 105 ALA A O 1
ATOM 832 N N . VAL A 1 106 ? -8.277 3.218 4.042 1.00 95.56 106 VAL A N 1
ATOM 833 C CA . VAL A 1 106 ? -8.425 4.245 5.094 1.00 95.56 106 VAL A CA 1
ATOM 834 C C . VAL A 1 106 ? -9.804 4.160 5.750 1.00 95.56 106 VAL A C 1
ATOM 836 O O . VAL A 1 106 ? -9.900 4.129 6.979 1.00 95.56 106 VAL A O 1
ATOM 839 N N . PHE A 1 107 ? -10.878 4.063 4.962 1.00 96.06 107 PHE A N 1
ATOM 840 C CA . PHE A 1 107 ? -12.228 3.924 5.516 1.00 96.06 107 PHE A CA 1
ATOM 841 C C . PHE A 1 107 ? -12.405 2.620 6.302 1.00 96.06 107 PHE A C 1
ATOM 843 O O . PHE A 1 107 ? -12.991 2.641 7.386 1.00 96.06 107 PHE A O 1
ATOM 850 N N . ALA A 1 108 ? -11.863 1.501 5.816 1.00 95.62 108 ALA A N 1
ATOM 851 C CA . ALA A 1 108 ? -11.900 0.223 6.527 1.00 95.62 108 ALA A CA 1
ATOM 852 C C . ALA A 1 108 ? -11.135 0.274 7.865 1.00 95.62 108 ALA A C 1
ATOM 854 O O . ALA A 1 108 ? -11.602 -0.264 8.876 1.00 95.62 108 ALA A O 1
ATOM 855 N N . PHE A 1 109 ? -9.990 0.960 7.903 1.00 95.25 109 PHE A N 1
ATOM 856 C CA . PHE A 1 109 ? -9.216 1.185 9.124 1.00 95.25 109 PHE A CA 1
ATOM 857 C C . PHE A 1 109 ? -9.978 2.039 10.143 1.00 95.25 109 PHE A C 1
ATOM 859 O O . PHE A 1 109 ? -10.128 1.631 11.296 1.00 95.25 109 PHE A O 1
ATOM 866 N N . LEU A 1 110 ? -10.526 3.181 9.719 1.00 95.88 110 LEU A N 1
ATOM 867 C CA . LEU A 1 110 ? -11.308 4.053 10.600 1.00 95.88 110 LEU A CA 1
ATOM 868 C C . LEU A 1 110 ? -12.570 3.350 11.118 1.00 95.88 110 LEU A C 1
ATOM 870 O O . LEU A 1 110 ? -12.888 3.440 12.305 1.00 95.88 110 LEU A O 1
ATOM 874 N N . TYR A 1 111 ? -13.260 2.600 10.256 1.00 95.88 111 TYR A N 1
ATOM 875 C CA . TYR A 1 111 ? -14.443 1.832 10.638 1.00 95.88 111 TYR A CA 1
ATOM 876 C C . TYR A 1 111 ? -14.119 0.735 11.660 1.00 95.88 111 TYR A C 1
ATOM 878 O O . TYR A 1 111 ? -14.800 0.622 12.679 1.00 95.88 111 TYR A O 1
ATOM 886 N N . SER A 1 112 ? -13.079 -0.067 11.417 1.00 95.00 112 SER A N 1
ATOM 887 C CA . SER A 1 112 ? -12.687 -1.150 12.331 1.00 95.00 112 SER A CA 1
ATOM 888 C C . SER A 1 112 ? -12.178 -0.623 13.674 1.00 95.00 112 SER A C 1
ATOM 890 O O . SER A 1 112 ? -12.550 -1.171 14.712 1.00 95.00 112 SER A O 1
ATOM 892 N N . MET A 1 113 ? -11.421 0.481 13.678 1.00 92.38 113 MET A N 1
ATOM 893 C CA . MET A 1 113 ? -11.005 1.171 14.903 1.00 92.38 113 MET A CA 1
ATOM 894 C C . MET A 1 113 ? -12.213 1.685 15.693 1.00 92.38 113 MET A C 1
ATOM 896 O O . MET A 1 113 ? -12.304 1.449 16.898 1.00 92.38 113 MET A O 1
ATOM 900 N N . GLY A 1 114 ? -13.156 2.350 15.019 1.00 92.75 114 GLY A N 1
ATOM 901 C CA . GLY A 1 114 ? -14.387 2.836 15.637 1.00 92.75 114 GLY A CA 1
ATOM 902 C C . GLY A 1 114 ? -15.214 1.695 16.224 1.00 92.75 114 GLY A C 1
ATOM 903 O O . GLY A 1 114 ? -15.571 1.736 17.397 1.00 92.75 114 GLY A O 1
ATOM 904 N N . ALA A 1 115 ? -15.444 0.629 15.453 1.00 90.69 115 ALA A N 1
ATOM 905 C CA . ALA A 1 115 ? -16.180 -0.547 15.911 1.00 90.69 115 ALA A CA 1
ATOM 906 C C . ALA A 1 115 ? -15.507 -1.233 17.112 1.00 90.69 115 ALA A C 1
ATOM 908 O O . ALA A 1 115 ? -16.204 -1.666 18.031 1.00 90.69 115 ALA A O 1
ATOM 909 N N . LEU A 1 116 ? -14.173 -1.315 17.131 1.00 88.38 116 LEU A N 1
ATOM 910 C CA . LEU A 1 116 ? -13.410 -1.857 18.256 1.00 88.38 116 LEU A CA 1
ATOM 911 C C . LEU A 1 116 ? -13.535 -0.969 19.502 1.00 88.38 116 LEU A C 1
ATOM 913 O O . LEU A 1 116 ? -13.804 -1.480 20.588 1.00 88.38 116 LEU A O 1
ATOM 917 N N . ALA A 1 117 ? -13.396 0.349 19.349 1.00 87.94 117 ALA A N 1
ATOM 918 C CA . ALA A 1 117 ? -13.567 1.298 20.445 1.00 87.94 117 ALA A CA 1
ATOM 919 C C . ALA A 1 117 ? -14.992 1.230 21.016 1.00 87.94 117 ALA A C 1
ATOM 921 O O . ALA A 1 117 ? -15.169 1.064 22.223 1.00 87.94 117 ALA A O 1
ATOM 922 N N . THR A 1 118 ? -16.013 1.268 20.155 1.00 86.62 118 THR A N 1
ATOM 923 C CA . THR A 1 118 ? -17.417 1.096 20.545 1.00 86.62 118 THR A CA 1
ATOM 924 C C . THR A 1 118 ? -17.613 -0.211 21.313 1.00 86.62 118 THR A C 1
ATOM 926 O O . THR A 1 118 ? -18.229 -0.196 22.375 1.00 86.62 118 THR A O 1
ATOM 929 N N . TYR A 1 119 ? -17.050 -1.322 20.835 1.00 83.00 119 TYR A N 1
ATOM 930 C CA . TYR A 1 119 ? -17.151 -2.619 21.505 1.00 83.00 119 TYR A CA 1
ATOM 931 C C . TYR A 1 119 ? -16.528 -2.593 22.908 1.00 83.00 119 TYR A C 1
ATOM 933 O O . TYR A 1 119 ? -17.184 -2.959 23.877 1.00 83.00 119 TYR A O 1
ATOM 941 N N . ILE A 1 120 ? -15.306 -2.074 23.053 1.00 79.56 120 ILE A N 1
ATOM 942 C CA . ILE A 1 120 ? -14.608 -2.026 24.348 1.00 79.56 120 ILE A CA 1
ATOM 943 C C . ILE A 1 120 ? -15.327 -1.107 25.351 1.00 79.56 120 ILE A C 1
ATOM 945 O O . ILE A 1 120 ? -15.506 -1.484 26.510 1.00 79.56 120 ILE A O 1
ATOM 949 N N . PHE A 1 121 ? -15.746 0.091 24.932 1.00 78.56 121 PHE A N 1
ATOM 950 C CA . PHE A 1 121 ? -16.280 1.099 25.855 1.00 78.56 121 PHE A CA 1
ATOM 951 C C . PHE A 1 121 ? -17.768 0.926 26.168 1.00 78.56 121 PHE A C 1
ATOM 953 O O . PHE A 1 121 ? -18.178 1.139 27.310 1.00 78.56 121 PHE A O 1
ATOM 960 N N . LEU A 1 122 ? -18.593 0.537 25.191 1.00 76.44 122 LEU A N 1
ATOM 961 C CA . LEU A 1 122 ? -20.044 0.437 25.390 1.00 76.44 122 LEU A CA 1
ATOM 962 C C . LEU A 1 122 ? -20.473 -0.936 25.906 1.00 76.44 122 LEU A C 1
ATOM 964 O O . LEU A 1 122 ? -21.466 -1.017 26.624 1.00 76.44 122 LEU A O 1
ATOM 968 N N . GLN A 1 123 ? -19.739 -2.016 25.631 1.00 66.94 123 GLN A N 1
ATOM 969 C CA . GLN A 1 123 ? -20.144 -3.340 26.112 1.00 66.94 123 GLN A CA 1
ATOM 970 C C . GLN A 1 123 ? -20.053 -3.467 27.638 1.00 66.94 123 GLN A C 1
ATOM 972 O O . GLN A 1 123 ? -20.895 -4.131 28.244 1.00 66.94 123 GLN A O 1
ATOM 977 N N . ASN A 1 124 ? -19.106 -2.770 28.275 1.00 62.44 124 ASN A N 1
ATOM 978 C CA . ASN A 1 124 ? -19.029 -2.688 29.736 1.00 62.44 124 ASN A CA 1
ATOM 979 C C . ASN A 1 124 ? -20.312 -2.088 30.342 1.00 62.44 124 ASN A C 1
ATOM 981 O O . ASN A 1 124 ? -20.800 -2.597 31.345 1.00 62.44 124 ASN A O 1
ATOM 985 N N . LYS A 1 125 ? -20.912 -1.086 29.682 1.00 61.28 125 LYS A N 1
ATOM 986 C CA . LYS A 1 125 ? -22.188 -0.468 30.087 1.00 61.28 125 LYS A CA 1
ATOM 987 C C . LYS A 1 125 ? -23.399 -1.390 29.902 1.00 61.28 125 LYS A C 1
ATOM 989 O O . LYS A 1 125 ? -24.343 -1.291 30.672 1.00 61.28 125 LYS A O 1
ATOM 994 N N . TYR A 1 126 ? -23.396 -2.275 28.903 1.00 58.19 126 TYR A N 1
ATOM 995 C CA . TYR A 1 126 ? -24.501 -3.223 28.674 1.00 58.19 126 TYR A CA 1
ATOM 996 C C . TYR A 1 126 ? -24.429 -4.478 29.557 1.00 58.19 126 TYR A C 1
ATOM 998 O O . TYR A 1 126 ? -25.447 -5.145 29.743 1.00 58.19 126 TYR A O 1
ATOM 1006 N N . ARG A 1 127 ? -23.244 -4.815 30.090 1.00 60.38 127 ARG A N 1
ATOM 1007 C CA . ARG A 1 127 ? -23.036 -5.953 31.005 1.00 60.38 127 ARG A CA 1
ATOM 1008 C C . ARG A 1 127 ? -23.313 -5.628 32.475 1.00 60.38 127 ARG A C 1
ATOM 1010 O O . ARG A 1 127 ? -23.421 -6.564 33.260 1.00 60.38 127 ARG A O 1
ATOM 1017 N N . GLU A 1 128 ? -23.434 -4.352 32.839 1.00 55.91 128 GLU A N 1
ATOM 1018 C CA . GLU A 1 128 ? -24.019 -3.923 34.115 1.00 55.91 128 GLU A CA 1
ATOM 1019 C C . GLU A 1 128 ? -25.549 -4.051 34.037 1.00 55.91 128 GLU A C 1
ATOM 1021 O O . GLU A 1 128 ? -26.274 -3.095 33.763 1.00 55.91 128 GLU A O 1
ATOM 1026 N N . LYS A 1 129 ? -26.037 -5.273 34.243 1.00 42.84 129 LYS A N 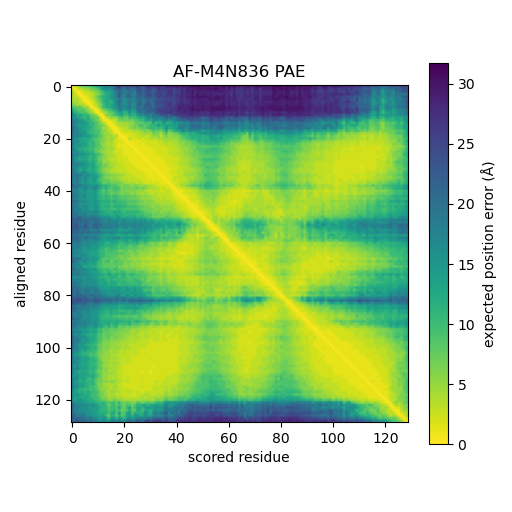1
ATOM 1027 C CA . LYS A 1 129 ? -27.374 -5.534 34.778 1.00 42.84 129 LYS A CA 1
ATOM 1028 C C . LYS A 1 129 ? -27.229 -6.342 36.053 1.00 42.84 129 LYS A C 1
ATOM 1030 O O . LYS A 1 129 ? -26.382 -7.263 36.050 1.00 42.84 129 LYS A O 1
#

Radius of gyration: 25.41 Å; Cα contacts (8 Å, |Δi|>4): 144; chains: 1; bounding box: 58×25×68 Å

Foldseek 3Di:
DVVVVVLVVLFPCVLCVPPVNVVLVVLLVVLVVQLCCLPWDKDKDFDWADAPDNVQTDGGWIWIDTPPRQQQVTWTFDGDNVDHTDIDTGDDGNNVVSVVSNVVSVVSNVVSVVVSVCSRPCVVVVPPD

Sequence (129 aa):
MDVVNQLVAGGQFRVVKEPLGFVKVLQWVFAIFAFATCGSYSGEFQLSVDCANKTKSDLNIEVEFEYPFRLHEVYFEAPTCQGDPKKIFLVGNYSSSAEFFVTVAVFAFLYSMGALATYIFLQNKYREK

Organism: Capra hircus (NCBI:txid9925)